Protein AF-A0A178VTX3-F1 (afdb_monomer)

InterPro domains:
  IPR007145 Microtubule-associated protein, MAP65/Ase1/PRC1 [PTHR19321] (1-91)

Sequence (126 aa):
MVDVLTTKVKAWEKERGVPFLCDKQPLLQTLEDDIVIRAQREEEKRQFREQKRLQGQLATEKEAKYGSKSAKKKPLGQSLNTDNVTKTPIGRRIGNTPGRSVTSGGKDYRGNAVIPLNYVALQKDD

Secondary structure (DSSP, 8-state):
-HHHHHHHHHHHHHHHTS--EETTEEHHHHHHHHHHHHHHHHHHHHHHHHHHHHHHHHHHHHHHHHS-----------------------------------------------------PPPPP-

Solvent-accessible surface area (backbone atoms only — not comparable to full-atom values): 8651 Å² total; per-residue (Å²): 108,68,65,60,51,49,53,51,50,53,52,52,26,66,76,68,74,47,85,57,63,52,98,89,37,51,46,67,56,58,54,53,51,50,53,50,54,51,52,51,58,51,48,53,54,50,51,54,52,50,54,50,49,53,54,49,51,55,49,52,52,48,42,74,74,70,44,80,73,71,72,80,74,73,95,80,73,92,71,93,75,83,88,80,92,76,87,77,76,91,72,86,86,77,85,80,82,82,85,79,94,75,91,77,89,83,89,82,85,88,73,83,86,75,75,88,84,81,81,79,82,78,83,79,87,132

pLDDT: mean 73.82, std 22.27, range [39.75, 98.0]

Mean predicted aligned error: 19.09 Å

Foldseek 3Di:
DLVVVLVVQVVVCVVVVHADDDPNHRVNVVSVVVVVVVVVVVVVVVVVVVVVVVVVVVVVVCCVVPNPPPPPPDDDDDDDDDDDDDDDPPDDDPDDDDDDDDDDDDDDDDDDPDDDDDDPDDDDDD

Organism: Arabidopsis thaliana (NCBI:txid3702)

Radius of gyration: 30.11 Å; Cα contacts (8 Å, |Δi|>4): 20; chains: 1; bounding box: 76×51×81 Å

Structure (mmCIF, N/CA/C/O backbone):
data_AF-A0A178VTX3-F1
#
_entry.id   AF-A0A178VTX3-F1
#
loop_
_atom_site.group_PDB
_atom_site.id
_atom_site.type_symbol
_atom_site.label_atom_id
_atom_site.label_alt_id
_atom_site.label_comp_id
_atom_site.label_asym_id
_atom_site.label_entity_id
_atom_site.label_seq_id
_atom_site.pdbx_PDB_ins_code
_atom_site.Cartn_x
_atom_site.Cartn_y
_atom_site.Cartn_z
_atom_site.occupancy
_atom_site.B_iso_or_equiv
_atom_site.auth_seq_id
_atom_site.auth_comp_id
_atom_site.auth_asym_id
_atom_site.auth_atom_id
_atom_site.pdbx_PDB_model_num
ATOM 1 N N . MET A 1 1 ? -13.125 -1.990 -1.322 1.00 87.25 1 MET A N 1
ATOM 2 C CA . MET A 1 1 ? -13.270 -2.908 -0.158 1.00 87.25 1 MET A C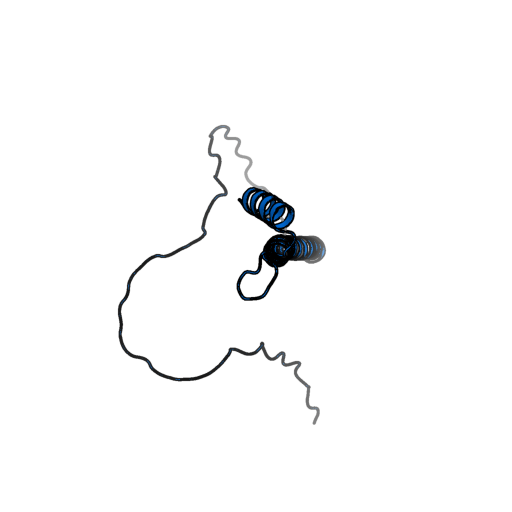A 1
ATOM 3 C C . MET A 1 1 ? -12.536 -2.357 1.054 1.00 87.25 1 MET A C 1
ATOM 5 O O . MET A 1 1 ? -13.173 -2.217 2.088 1.00 87.25 1 MET A O 1
ATOM 9 N N . VAL A 1 2 ? -11.250 -2.002 0.917 1.00 91.88 2 VAL A N 1
ATOM 10 C CA . VAL A 1 2 ? -10.470 -1.343 1.982 1.00 91.88 2 VAL A CA 1
ATOM 11 C C . VAL A 1 2 ? -11.149 -0.055 2.449 1.00 91.88 2 VAL A C 1
ATOM 13 O O . VAL A 1 2 ? -11.372 0.095 3.639 1.00 91.88 2 VAL A O 1
ATOM 16 N N . ASP A 1 3 ? -11.637 0.778 1.527 1.00 92.81 3 ASP A N 1
ATOM 17 C CA . ASP A 1 3 ? -12.311 2.044 1.867 1.00 92.81 3 ASP A CA 1
ATOM 18 C C . ASP A 1 3 ? -13.523 1.847 2.786 1.00 92.81 3 ASP A C 1
ATOM 20 O O . ASP A 1 3 ? -13.699 2.571 3.759 1.00 92.81 3 ASP A O 1
ATOM 24 N N . VAL A 1 4 ? -14.326 0.808 2.529 1.00 96.56 4 VAL A N 1
ATOM 25 C CA . VAL A 1 4 ? -15.501 0.474 3.348 1.00 96.56 4 VAL A CA 1
ATOM 26 C C . VAL A 1 4 ? -15.084 0.052 4.757 1.00 96.56 4 VAL A C 1
ATOM 28 O O . VAL A 1 4 ? -15.738 0.435 5.727 1.00 96.56 4 VAL A O 1
ATOM 31 N N . LEU A 1 5 ? -14.008 -0.732 4.881 1.00 95.44 5 LEU A N 1
ATOM 32 C CA . LEU A 1 5 ? -13.462 -1.128 6.180 1.00 95.44 5 LEU A CA 1
ATOM 33 C C . LEU A 1 5 ? -12.924 0.093 6.927 1.00 95.44 5 LEU A C 1
ATOM 35 O O . LEU A 1 5 ? -13.308 0.308 8.072 1.00 95.44 5 LEU A O 1
ATOM 39 N N . THR A 1 6 ? -12.139 0.937 6.261 1.00 95.75 6 THR A N 1
ATOM 40 C CA . THR A 1 6 ? -11.604 2.183 6.817 1.00 95.75 6 THR A CA 1
ATOM 41 C C . THR A 1 6 ? -12.720 3.088 7.337 1.00 95.75 6 THR A C 1
ATOM 43 O O . THR A 1 6 ? -12.639 3.578 8.461 1.00 95.75 6 THR A O 1
ATOM 46 N N . THR A 1 7 ? -13.799 3.282 6.572 1.00 97.06 7 THR A N 1
ATOM 47 C CA . THR A 1 7 ? -14.944 4.098 7.008 1.00 97.06 7 THR A CA 1
ATOM 48 C C . THR A 1 7 ? -15.636 3.504 8.233 1.00 97.06 7 THR A C 1
ATOM 50 O O . THR A 1 7 ? -15.933 4.235 9.177 1.00 97.06 7 THR A O 1
ATOM 53 N N . LYS A 1 8 ? -15.874 2.187 8.251 1.00 97.38 8 LYS A N 1
ATOM 54 C CA . LYS A 1 8 ? -16.529 1.512 9.382 1.00 97.38 8 LYS A CA 1
ATOM 55 C C . LYS A 1 8 ? -15.688 1.567 10.653 1.00 97.38 8 LYS A C 1
ATOM 57 O O . LYS A 1 8 ? -16.227 1.864 11.715 1.00 97.38 8 LYS A O 1
ATOM 62 N N . VAL A 1 9 ? -14.385 1.317 10.541 1.00 96.56 9 VAL A N 1
ATOM 63 C CA . VAL A 1 9 ? -13.457 1.372 11.676 1.00 96.56 9 VAL A CA 1
ATOM 64 C C . VAL A 1 9 ? -13.384 2.793 12.229 1.00 96.56 9 VAL A C 1
ATOM 66 O O . VAL A 1 9 ? -13.565 2.974 13.427 1.00 96.56 9 VAL A O 1
ATOM 69 N N . LYS A 1 10 ? -13.254 3.812 11.369 1.00 96.69 10 LYS A N 1
ATOM 70 C CA . LYS A 1 10 ? -13.251 5.221 11.801 1.00 96.69 10 LYS A CA 1
ATOM 71 C C . LYS A 1 10 ? -14.533 5.622 12.532 1.00 96.69 10 LYS A C 1
ATOM 73 O O . LYS A 1 10 ? -14.467 6.335 13.529 1.00 96.69 10 LYS A O 1
ATOM 78 N N . ALA A 1 11 ? -15.696 5.182 12.046 1.00 97.75 11 ALA A N 1
ATOM 79 C CA . ALA A 1 11 ? -16.966 5.440 12.723 1.00 97.75 11 ALA A CA 1
ATOM 80 C C . ALA A 1 11 ? -16.997 4.781 14.113 1.00 97.75 11 ALA A C 1
ATOM 82 O O . ALA A 1 11 ? -17.311 5.438 15.101 1.00 97.75 11 ALA A O 1
ATOM 83 N N . TRP A 1 12 ? -16.582 3.518 14.194 1.00 97.81 12 TRP A N 1
ATOM 84 C CA . TRP A 1 12 ? -16.548 2.758 15.440 1.00 97.81 12 TRP A CA 1
ATOM 85 C C . TRP A 1 12 ? -15.580 3.346 16.481 1.00 97.81 12 TRP A C 1
ATOM 87 O O . TRP A 1 12 ? -15.937 3.481 17.651 1.00 97.81 12 TRP A O 1
ATOM 97 N N . GLU A 1 13 ? -14.370 3.735 16.069 1.00 96.94 13 GLU A N 1
ATOM 98 C CA . GLU A 1 13 ? -13.373 4.350 16.959 1.00 96.94 13 GLU A CA 1
ATOM 99 C C . GLU A 1 13 ? -13.852 5.705 17.478 1.00 96.94 13 GLU A C 1
ATOM 101 O O . GLU A 1 13 ? -13.675 6.017 18.655 1.00 96.94 13 GLU A O 1
ATOM 106 N N . LYS A 1 14 ? -14.521 6.493 16.626 1.00 97.06 14 LYS A N 1
ATOM 107 C CA . LYS A 1 14 ? -15.109 7.780 17.013 1.00 97.06 14 LYS A CA 1
ATOM 108 C C . LYS A 1 14 ? -16.216 7.618 18.053 1.00 97.06 14 LYS A C 1
ATOM 110 O O . LYS A 1 14 ? -16.305 8.433 18.965 1.00 97.06 14 LYS A O 1
ATOM 115 N N . GLU A 1 15 ? -17.053 6.592 17.921 1.00 97.62 15 GLU A N 1
ATOM 116 C CA . GLU A 1 15 ? -18.139 6.318 18.869 1.00 97.62 15 GLU A CA 1
ATOM 117 C C . GLU A 1 15 ? -17.627 5.873 20.243 1.00 97.62 15 GLU A C 1
ATOM 119 O O . GLU A 1 15 ? -18.227 6.211 21.261 1.00 97.62 15 GLU A O 1
ATOM 124 N N . ARG A 1 16 ? -16.522 5.120 20.290 1.00 96.56 16 ARG A N 1
ATOM 125 C CA . ARG A 1 16 ? -16.008 4.537 21.541 1.00 96.56 16 ARG A CA 1
ATOM 126 C C . ARG A 1 16 ? -14.846 5.296 22.167 1.00 96.56 16 ARG A C 1
ATOM 128 O O . ARG A 1 16 ? -14.540 5.061 23.332 1.00 96.56 16 ARG A O 1
ATOM 135 N N . GLY A 1 17 ? -14.182 6.164 21.408 1.00 96.06 17 GLY A N 1
ATOM 136 C CA . GLY A 1 17 ? -12.999 6.897 21.855 1.00 96.06 17 GLY A CA 1
ATOM 137 C C . GLY A 1 17 ? -11.766 6.017 22.077 1.00 96.06 17 GLY A C 1
ATOM 138 O O . GLY A 1 17 ? -10.830 6.450 22.744 1.00 96.06 17 GLY A O 1
ATOM 139 N N . VAL A 1 18 ? -11.754 4.789 21.547 1.00 95.56 18 VAL A N 1
ATOM 140 C CA . VAL A 1 18 ? -10.622 3.857 21.655 1.00 95.56 18 VAL A CA 1
ATOM 141 C C . VAL A 1 18 ? -10.239 3.306 20.280 1.00 95.56 18 VAL A C 1
ATOM 143 O O . VAL A 1 18 ? -11.134 3.088 19.460 1.00 95.56 18 VAL A O 1
ATOM 146 N N . PRO A 1 19 ? -8.942 3.044 20.022 1.00 94.94 19 PRO A N 1
ATOM 147 C CA . PRO A 1 19 ? -8.498 2.427 18.777 1.00 94.94 19 PRO A CA 1
ATOM 148 C C . PRO A 1 19 ? -9.059 1.014 18.598 1.00 94.94 19 PRO A C 1
ATOM 150 O O . PRO A 1 19 ? -9.114 0.223 19.544 1.00 94.94 19 PRO A O 1
ATOM 153 N N . PHE A 1 20 ? -9.418 0.668 17.367 1.00 95.94 20 PHE A N 1
ATOM 154 C CA . PHE A 1 20 ? -9.797 -0.682 16.990 1.00 95.94 20 PHE A CA 1
ATOM 155 C C . PHE A 1 20 ? -8.530 -1.497 16.732 1.00 95.94 20 PHE A C 1
ATOM 157 O O . PHE A 1 20 ? -7.829 -1.303 15.734 1.00 95.94 20 PHE A O 1
ATOM 164 N N . LEU A 1 21 ? -8.238 -2.427 17.639 1.00 96.00 21 LEU A N 1
ATOM 165 C CA . LEU A 1 21 ? -7.063 -3.285 17.553 1.00 96.00 21 LEU A CA 1
ATOM 166 C C . LEU A 1 21 ? -7.424 -4.643 16.938 1.00 96.00 21 LEU A C 1
ATOM 168 O O . LEU A 1 21 ? -8.303 -5.342 17.438 1.00 96.00 21 LEU A O 1
ATOM 172 N N . CYS A 1 22 ? -6.697 -5.040 15.896 1.00 93.25 22 CYS A N 1
ATOM 173 C CA . CYS A 1 22 ? -6.657 -6.402 15.368 1.00 93.25 22 CYS A CA 1
ATOM 174 C C . CYS A 1 22 ? -5.253 -6.955 15.614 1.00 93.25 22 CYS A C 1
ATOM 176 O O . CYS A 1 22 ? -4.274 -6.273 15.330 1.00 93.25 22 CYS A O 1
ATOM 178 N N . ASP A 1 23 ? -5.131 -8.144 16.208 1.00 93.31 23 ASP A N 1
ATOM 179 C CA . ASP A 1 23 ? -3.825 -8.744 16.533 1.00 93.31 23 ASP A CA 1
ATOM 180 C C . ASP A 1 23 ? -2.883 -7.804 17.309 1.00 93.31 23 ASP A C 1
ATOM 182 O O . ASP A 1 23 ? -1.664 -7.821 17.150 1.00 93.31 23 ASP A O 1
ATOM 186 N N . LYS A 1 24 ? -3.467 -6.988 18.200 1.00 92.94 24 LYS A N 1
ATOM 187 C CA . LYS A 1 24 ? -2.774 -5.978 19.024 1.00 92.94 24 LYS A CA 1
ATOM 188 C C . LYS A 1 24 ? -2.193 -4.790 18.235 1.00 92.94 24 LYS A C 1
ATOM 190 O O . LYS A 1 24 ? -1.396 -4.039 18.791 1.00 92.94 24 LYS A O 1
ATOM 195 N N . GLN A 1 25 ? -2.592 -4.593 16.982 1.00 93.81 25 GLN A N 1
ATOM 196 C CA . GLN A 1 25 ? -2.200 -3.466 16.128 1.00 93.81 25 GLN A CA 1
ATOM 197 C C . GLN A 1 25 ? -3.451 -2.688 15.676 1.00 93.81 25 GLN A C 1
ATOM 199 O O . GLN A 1 25 ? -4.500 -3.305 15.477 1.00 93.81 25 GLN A O 1
ATOM 204 N N . PRO A 1 26 ? -3.398 -1.354 15.506 1.00 95.81 26 PRO A N 1
ATOM 205 C CA . PRO A 1 26 ? -4.520 -0.598 14.954 1.00 95.81 26 PRO A CA 1
ATOM 206 C C . PRO A 1 26 ? -4.864 -1.084 13.546 1.00 95.81 26 PRO A C 1
ATOM 208 O O . PRO A 1 26 ? -4.018 -1.060 12.653 1.00 95.81 26 PRO A O 1
ATOM 211 N N . LEU A 1 27 ? -6.115 -1.491 13.322 1.00 95.62 27 LEU A N 1
ATOM 212 C CA . LEU A 1 27 ? -6.523 -2.033 12.022 1.00 95.62 27 LEU A CA 1
ATOM 213 C C . LEU A 1 27 ? -6.356 -1.006 10.892 1.00 95.62 27 LEU A C 1
ATOM 215 O O . LEU A 1 27 ? -6.016 -1.382 9.774 1.00 95.62 27 LEU A O 1
ATOM 219 N N . LEU A 1 28 ? -6.561 0.286 11.177 1.00 95.25 28 LEU A N 1
ATOM 220 C CA . LEU A 1 28 ? -6.338 1.356 10.200 1.00 95.25 28 LEU A CA 1
ATOM 221 C C . LEU A 1 28 ? -4.898 1.369 9.674 1.00 95.25 28 LEU A C 1
ATOM 223 O O . LEU A 1 28 ? -4.710 1.460 8.464 1.00 95.25 28 LEU A O 1
ATOM 227 N N . GLN A 1 29 ? -3.913 1.189 10.558 1.00 94.62 29 GLN A N 1
ATOM 228 C CA . GLN A 1 29 ? -2.502 1.122 10.177 1.00 94.62 29 GLN A CA 1
ATOM 229 C C . GLN A 1 29 ? -2.255 -0.053 9.230 1.00 94.62 29 GLN A C 1
ATOM 231 O O . GLN A 1 29 ? -1.693 0.115 8.155 1.00 94.62 29 GLN A O 1
ATOM 236 N N . THR A 1 30 ? -2.748 -1.242 9.586 1.00 94.06 30 THR A N 1
ATOM 237 C CA . THR A 1 30 ? -2.569 -2.444 8.762 1.00 94.06 30 THR A CA 1
ATOM 238 C C . THR A 1 30 ? -3.194 -2.296 7.371 1.00 94.06 30 THR A C 1
ATOM 240 O O . THR A 1 30 ? -2.645 -2.792 6.387 1.00 94.06 30 THR A O 1
ATOM 243 N N . LEU A 1 31 ? -4.338 -1.612 7.266 1.00 94.94 31 LEU A N 1
ATOM 244 C CA . LEU A 1 31 ? -4.983 -1.333 5.981 1.00 94.94 31 LEU A CA 1
ATOM 245 C C . LEU A 1 31 ? -4.178 -0.339 5.130 1.00 94.94 31 LEU A C 1
ATOM 247 O O . LEU A 1 31 ? -4.093 -0.519 3.915 1.00 94.94 31 LEU A O 1
ATOM 251 N N . GLU A 1 32 ? -3.595 0.690 5.746 1.00 94.19 32 GLU A N 1
ATOM 252 C CA . GLU A 1 32 ? -2.722 1.655 5.066 1.00 94.19 32 GLU A CA 1
ATOM 253 C C . GLU A 1 32 ? -1.439 0.985 4.559 1.00 94.19 32 GLU A C 1
ATOM 255 O O . GLU A 1 32 ? -1.084 1.142 3.387 1.00 94.19 32 GLU A O 1
ATOM 260 N N . ASP A 1 33 ? -0.805 0.158 5.390 1.00 94.69 33 ASP A N 1
ATOM 261 C CA . ASP A 1 33 ? 0.406 -0.582 5.031 1.00 94.69 33 ASP A CA 1
ATOM 262 C C . ASP A 1 33 ? 0.169 -1.504 3.824 1.00 94.69 33 ASP A C 1
ATOM 264 O O . ASP A 1 33 ? 0.987 -1.571 2.905 1.00 94.69 33 ASP A O 1
ATOM 268 N N . ASP A 1 34 ? -0.974 -2.190 3.771 1.00 93.94 34 ASP A N 1
ATOM 269 C CA . ASP A 1 34 ? -1.322 -3.073 2.657 1.00 93.94 34 ASP A CA 1
ATOM 270 C C . ASP A 1 34 ? -1.569 -2.304 1.343 1.00 93.94 34 ASP A C 1
ATOM 272 O O . ASP A 1 34 ? -1.157 -2.765 0.275 1.00 93.94 34 ASP A O 1
ATOM 276 N N . ILE A 1 35 ? -2.157 -1.100 1.392 1.00 95.12 35 ILE A N 1
ATOM 277 C CA . ILE A 1 35 ? -2.256 -0.219 0.213 1.00 95.12 35 ILE A CA 1
ATOM 278 C C . ILE A 1 35 ? -0.854 0.122 -0.307 1.00 95.12 35 ILE A C 1
ATOM 280 O O . ILE A 1 35 ? -0.591 -0.008 -1.507 1.00 95.12 35 ILE A O 1
ATOM 284 N N . VAL A 1 36 ? 0.051 0.517 0.591 1.00 96.44 36 VAL A N 1
ATOM 285 C CA . VAL A 1 36 ? 1.428 0.887 0.240 1.00 96.44 36 VAL A CA 1
ATOM 286 C C . VAL A 1 36 ? 2.183 -0.306 -0.345 1.00 96.44 36 VAL A C 1
ATOM 288 O O . VAL A 1 36 ? 2.786 -0.184 -1.410 1.00 96.44 36 VAL A O 1
ATOM 291 N N . ILE A 1 37 ? 2.106 -1.483 0.282 1.00 96.44 37 ILE A N 1
ATOM 292 C CA . ILE A 1 37 ? 2.778 -2.705 -0.192 1.00 96.44 37 ILE A CA 1
ATOM 293 C C . ILE A 1 37 ? 2.284 -3.105 -1.587 1.00 96.44 37 ILE A C 1
ATOM 295 O O . ILE A 1 37 ? 3.078 -3.532 -2.434 1.00 96.44 37 ILE A O 1
ATOM 299 N N . ARG A 1 38 ? 0.981 -2.971 -1.859 1.00 95.75 38 ARG A N 1
ATOM 300 C CA . ARG A 1 38 ? 0.424 -3.245 -3.191 1.00 95.75 38 ARG A CA 1
ATOM 301 C C . ARG A 1 38 ? 0.957 -2.266 -4.230 1.00 95.75 38 ARG A C 1
ATOM 303 O O . ARG A 1 38 ? 1.430 -2.717 -5.272 1.00 95.75 38 ARG A O 1
ATOM 310 N N . ALA A 1 39 ? 0.934 -0.968 -3.933 1.00 96.31 39 ALA A N 1
ATOM 311 C CA . ALA A 1 39 ? 1.446 0.064 -4.831 1.00 96.31 39 ALA A CA 1
ATOM 312 C C . ALA A 1 39 ? 2.944 -0.130 -5.116 1.00 96.31 39 ALA A C 1
ATOM 314 O O . ALA A 1 39 ? 3.367 -0.111 -6.271 1.00 96.31 39 ALA A O 1
ATOM 315 N N . GLN A 1 40 ? 3.733 -0.423 -4.082 1.00 97.31 40 GLN A N 1
ATOM 316 C CA . GLN A 1 40 ? 5.163 -0.692 -4.208 1.00 97.31 40 GLN A CA 1
ATOM 317 C C . GLN A 1 40 ? 5.437 -1.888 -5.128 1.00 97.31 40 GLN A C 1
ATOM 319 O O . GLN A 1 40 ? 6.262 -1.808 -6.037 1.00 97.31 40 GLN A O 1
ATOM 324 N N . ARG A 1 41 ? 4.692 -2.987 -4.963 1.00 97.19 41 ARG A N 1
ATOM 325 C CA . ARG A 1 41 ? 4.808 -4.173 -5.826 1.00 97.19 41 ARG A CA 1
ATOM 326 C C . ARG A 1 41 ? 4.456 -3.873 -7.286 1.00 97.19 41 ARG A C 1
ATOM 328 O O . ARG A 1 41 ? 5.001 -4.495 -8.202 1.00 97.19 41 ARG A O 1
ATOM 335 N N . GLU A 1 42 ? 3.497 -2.987 -7.524 1.00 97.12 42 GLU A N 1
ATOM 336 C CA . GLU A 1 42 ? 3.131 -2.552 -8.873 1.00 97.12 42 GLU A CA 1
ATOM 337 C C . GLU A 1 42 ? 4.214 -1.666 -9.494 1.00 97.12 42 GLU A C 1
ATOM 339 O O . GLU A 1 42 ? 4.566 -1.870 -10.661 1.00 97.12 42 GLU A O 1
ATOM 344 N N . GLU A 1 43 ? 4.807 -0.768 -8.710 1.00 97.25 43 GLU A N 1
ATOM 345 C CA . GLU A 1 43 ? 5.904 0.084 -9.162 1.00 97.25 43 GLU A CA 1
ATOM 346 C C . GLU A 1 43 ? 7.165 -0.731 -9.471 1.00 97.25 43 GLU A C 1
ATOM 348 O O . GLU A 1 43 ? 7.765 -0.558 -10.527 1.00 97.25 43 GLU A O 1
ATOM 353 N N . GLU A 1 44 ? 7.521 -1.713 -8.644 1.00 97.06 44 GLU A N 1
ATOM 354 C CA . GLU A 1 44 ? 8.641 -2.623 -8.925 1.00 97.06 44 GLU A CA 1
ATOM 355 C C . GLU A 1 44 ? 8.452 -3.369 -10.255 1.00 97.06 44 GLU A C 1
ATOM 357 O O . GLU A 1 44 ? 9.375 -3.491 -11.068 1.00 97.06 44 GLU A O 1
ATOM 362 N N . LYS A 1 45 ? 7.223 -3.819 -10.545 1.00 97.12 45 LYS A N 1
ATOM 363 C CA . LYS A 1 45 ? 6.892 -4.424 -11.845 1.00 97.12 45 LYS A CA 1
ATOM 364 C C . LYS A 1 45 ? 7.016 -3.424 -12.991 1.00 97.12 45 LYS A C 1
ATOM 366 O O . LYS A 1 45 ? 7.424 -3.816 -14.087 1.00 97.12 45 LYS A O 1
ATOM 371 N N . ARG A 1 46 ? 6.627 -2.166 -12.781 1.00 97.50 46 ARG A N 1
ATOM 372 C CA . ARG A 1 46 ? 6.762 -1.093 -13.773 1.00 97.50 46 ARG A CA 1
ATOM 373 C C . ARG A 1 46 ? 8.236 -0.810 -14.065 1.00 97.50 46 ARG A C 1
ATOM 375 O O . ARG A 1 46 ? 8.624 -0.828 -15.234 1.00 97.50 46 ARG A O 1
ATOM 382 N N . GLN A 1 47 ? 9.059 -0.676 -13.030 1.00 98.00 47 GLN A N 1
ATOM 383 C CA . GLN A 1 47 ? 10.501 -0.461 -13.147 1.00 98.00 47 GLN A CA 1
ATOM 384 C C . GLN A 1 47 ? 11.200 -1.610 -13.875 1.00 98.00 47 GLN A C 1
ATOM 386 O O . GLN A 1 47 ? 12.001 -1.374 -14.778 1.00 98.00 47 GLN A O 1
ATOM 391 N N . PHE A 1 48 ? 10.845 -2.864 -13.579 1.00 97.19 48 PHE A N 1
ATOM 392 C CA . PHE A 1 48 ? 11.413 -4.013 -14.289 1.00 97.19 48 PHE A CA 1
ATOM 393 C C . PHE A 1 48 ? 11.123 -3.973 -15.800 1.00 97.19 48 PHE A C 1
ATOM 395 O O . PHE A 1 48 ? 11.996 -4.252 -16.628 1.00 97.19 48 PHE A O 1
ATOM 402 N N . ARG A 1 49 ? 9.897 -3.596 -16.187 1.00 97.06 49 ARG A N 1
ATOM 403 C CA . ARG A 1 49 ? 9.528 -3.437 -17.605 1.00 97.06 49 ARG A CA 1
ATOM 404 C C . ARG A 1 49 ? 10.304 -2.301 -18.259 1.00 97.06 49 ARG A C 1
ATOM 406 O O . ARG A 1 49 ? 10.738 -2.446 -19.399 1.00 97.06 49 ARG A O 1
ATOM 413 N N . GLU A 1 50 ? 10.495 -1.195 -17.550 1.00 97.06 50 GLU A N 1
ATOM 414 C CA . GLU A 1 50 ? 11.278 -0.067 -18.042 1.00 97.06 50 GLU A CA 1
ATOM 415 C C . GLU A 1 50 ? 12.752 -0.434 -18.240 1.00 97.06 50 GLU A C 1
ATOM 417 O O . GLU A 1 50 ? 13.313 -0.167 -19.303 1.00 97.06 50 GLU A O 1
ATOM 422 N N . GLN A 1 51 ? 13.355 -1.147 -17.290 1.00 96.81 51 GLN A N 1
ATOM 423 C CA . GLN A 1 51 ? 14.723 -1.641 -17.422 1.00 96.81 51 GLN A CA 1
ATOM 424 C C . GLN A 1 51 ? 14.873 -2.549 -18.652 1.00 96.81 51 GLN A C 1
ATOM 426 O O . GLN A 1 51 ? 15.830 -2.420 -19.419 1.00 96.81 51 GLN A O 1
ATOM 431 N N . LYS A 1 52 ? 13.902 -3.439 -18.894 1.00 95.75 52 LYS A N 1
ATOM 432 C CA . LYS A 1 52 ? 13.882 -4.290 -20.093 1.00 95.75 52 LYS A CA 1
ATOM 433 C C . LYS A 1 52 ? 13.695 -3.493 -21.382 1.00 95.75 52 LYS A C 1
ATOM 435 O O . LYS A 1 52 ? 14.340 -3.816 -22.379 1.00 95.75 52 LYS A O 1
ATOM 440 N N . ARG A 1 53 ? 12.876 -2.437 -21.367 1.00 96.31 53 ARG A N 1
ATOM 441 C CA . ARG A 1 53 ? 12.718 -1.516 -22.502 1.00 96.31 53 ARG A CA 1
ATOM 442 C C . ARG A 1 53 ? 14.044 -0.838 -22.849 1.00 96.31 53 ARG A C 1
ATOM 444 O O . ARG A 1 53 ? 14.422 -0.833 -24.017 1.00 96.31 53 ARG A O 1
ATOM 451 N N . LEU A 1 54 ? 14.760 -0.318 -21.852 1.00 95.62 54 LEU A N 1
ATOM 452 C CA . LEU A 1 54 ? 16.062 0.328 -22.046 1.00 95.62 54 LEU A CA 1
ATOM 453 C C . LEU A 1 54 ? 17.115 -0.663 -22.561 1.00 95.62 54 LEU A C 1
ATOM 455 O O . LEU A 1 54 ? 17.821 -0.368 -23.522 1.00 95.62 54 LEU A O 1
ATOM 459 N N . GLN A 1 55 ? 17.169 -1.873 -21.993 1.00 94.56 55 GLN A N 1
ATOM 460 C CA . GLN A 1 55 ? 18.054 -2.936 -22.481 1.00 94.56 55 GLN A CA 1
ATOM 461 C C . GLN A 1 55 ? 17.766 -3.290 -23.949 1.00 94.56 55 GLN A C 1
ATOM 463 O O . GLN A 1 55 ? 18.702 -3.461 -24.729 1.00 94.56 55 GLN A O 1
ATOM 468 N N . GLY A 1 56 ? 16.489 -3.374 -24.333 1.00 92.62 56 GLY A N 1
ATOM 469 C CA . GLY A 1 56 ? 16.080 -3.633 -25.714 1.00 92.62 56 GLY A CA 1
ATOM 470 C C . GLY A 1 56 ? 16.509 -2.526 -26.676 1.00 92.62 56 GLY A C 1
ATOM 471 O O . GLY A 1 56 ? 17.070 -2.819 -27.725 1.00 92.62 56 GLY A O 1
ATOM 472 N N . GLN A 1 57 ? 16.323 -1.259 -26.297 1.00 93.12 57 GLN A N 1
ATOM 473 C CA . GLN A 1 57 ? 16.743 -0.114 -27.115 1.00 93.12 57 GLN A CA 1
ATOM 474 C C . GLN A 1 57 ? 18.253 -0.111 -27.366 1.00 93.12 57 GLN A C 1
ATOM 476 O O . GLN A 1 57 ? 18.685 0.023 -28.509 1.00 93.12 57 GLN A O 1
ATOM 481 N N . LEU A 1 58 ? 19.050 -0.352 -26.321 1.00 91.12 58 LEU A N 1
ATOM 482 C CA . LEU A 1 58 ? 20.504 -0.469 -26.448 1.00 91.12 58 LEU A CA 1
ATOM 483 C C . LEU A 1 58 ? 20.916 -1.661 -27.323 1.00 91.12 58 LEU A C 1
ATOM 485 O O . LEU A 1 58 ? 21.903 -1.577 -28.050 1.00 91.12 58 LEU A O 1
ATOM 489 N N . ALA A 1 59 ? 20.183 -2.778 -27.267 1.00 88.50 59 ALA A N 1
ATOM 490 C CA . ALA A 1 59 ? 20.441 -3.927 -28.132 1.00 88.50 59 ALA A CA 1
ATOM 491 C C . ALA A 1 59 ? 20.164 -3.595 -29.607 1.00 88.50 59 ALA A C 1
ATOM 493 O O . ALA A 1 59 ? 21.013 -3.871 -30.452 1.00 88.50 59 ALA A O 1
ATOM 494 N N . THR A 1 60 ? 19.041 -2.935 -29.906 1.00 88.12 60 THR A N 1
ATOM 495 C CA . THR A 1 60 ? 18.716 -2.470 -31.263 1.00 88.12 60 THR A CA 1
ATOM 496 C C . THR A 1 60 ? 19.752 -1.477 -31.789 1.00 88.12 60 THR A C 1
ATOM 498 O O . THR 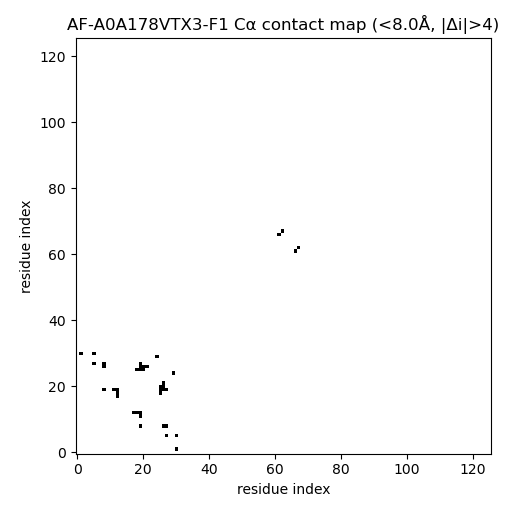A 1 60 ? 20.161 -1.581 -32.941 1.00 88.12 60 THR A O 1
ATOM 501 N N . GLU A 1 61 ? 20.224 -0.541 -30.962 1.00 87.94 61 GLU A N 1
ATOM 502 C CA . GLU A 1 61 ? 21.272 0.406 -31.359 1.00 87.94 61 GLU A CA 1
ATOM 503 C C . GLU A 1 61 ? 22.592 -0.311 -31.684 1.00 87.94 61 GLU A C 1
ATOM 505 O O . GLU A 1 61 ? 23.212 -0.058 -32.723 1.00 87.94 61 GLU A O 1
ATOM 510 N N . LYS A 1 62 ? 23.005 -1.259 -30.832 1.00 88.56 62 LYS A N 1
ATOM 511 C CA . LYS A 1 62 ? 24.200 -2.080 -31.073 1.00 88.56 62 LYS A CA 1
ATOM 512 C C . LYS A 1 62 ? 24.072 -2.904 -32.351 1.00 88.56 62 LYS A C 1
ATOM 514 O O . LYS A 1 62 ? 25.024 -2.953 -33.124 1.00 88.56 62 LYS A O 1
ATOM 519 N N . GLU A 1 63 ? 22.915 -3.512 -32.599 1.00 84.06 63 GLU A N 1
ATOM 520 C CA . GLU A 1 63 ? 22.647 -4.261 -33.830 1.00 84.06 63 GLU A CA 1
ATOM 521 C C . GLU A 1 63 ? 22.643 -3.347 -35.065 1.00 84.06 63 GLU A C 1
ATOM 523 O O . GLU A 1 63 ? 23.210 -3.701 -36.094 1.00 84.06 63 GLU A O 1
ATOM 528 N N . ALA A 1 64 ? 22.097 -2.134 -34.973 1.00 84.25 64 ALA A N 1
ATOM 529 C CA . ALA A 1 64 ? 22.110 -1.183 -36.082 1.00 84.25 64 ALA A CA 1
ATOM 530 C C . ALA A 1 64 ? 23.534 -0.741 -36.473 1.00 84.25 64 ALA A C 1
ATOM 532 O O . ALA A 1 64 ? 23.794 -0.495 -37.656 1.00 84.25 64 ALA A O 1
ATOM 533 N N . LYS A 1 65 ? 24.445 -0.642 -35.492 1.00 81.31 65 LYS A N 1
ATOM 534 C CA . LYS A 1 65 ? 25.828 -0.176 -35.681 1.00 81.31 65 LYS A CA 1
ATOM 535 C C . LYS A 1 65 ? 26.823 -1.293 -36.012 1.00 81.31 65 LYS A C 1
ATOM 537 O O . LYS A 1 65 ? 27.694 -1.087 -36.851 1.00 81.31 65 LYS A O 1
ATOM 542 N N . TYR A 1 66 ? 26.707 -2.445 -35.356 1.00 79.88 66 TYR A N 1
ATOM 543 C CA . TYR A 1 66 ? 27.671 -3.552 -35.442 1.00 79.88 66 TYR A CA 1
ATOM 544 C C . TYR A 1 66 ? 27.068 -4.851 -35.980 1.00 79.88 66 TYR A C 1
ATOM 546 O O . TYR A 1 66 ? 27.795 -5.815 -36.213 1.00 79.88 66 TYR A O 1
ATOM 554 N N . GLY A 1 67 ? 25.751 -4.906 -36.176 1.00 73.25 67 GLY A N 1
ATOM 555 C CA . GLY A 1 67 ? 25.110 -6.049 -36.801 1.00 73.25 67 GLY A CA 1
ATOM 556 C C . GLY A 1 67 ? 25.594 -6.202 -38.236 1.00 73.25 67 GLY A C 1
ATOM 557 O O . GLY A 1 67 ? 25.669 -5.238 -39.004 1.00 73.25 67 GLY A O 1
ATOM 558 N N . SER A 1 68 ? 25.903 -7.439 -38.619 1.00 69.50 68 SER A N 1
ATOM 559 C CA . SER A 1 68 ? 26.078 -7.781 -40.023 1.00 69.50 68 SER A CA 1
ATOM 560 C C . SER A 1 68 ? 24.726 -7.581 -40.695 1.00 69.50 68 SER A C 1
ATOM 562 O O . SER A 1 68 ? 23.845 -8.439 -40.618 1.00 69.50 68 SER A O 1
ATOM 564 N N . LYS A 1 69 ? 24.529 -6.425 -41.338 1.00 61.53 69 LYS A N 1
ATOM 565 C CA . LYS A 1 69 ? 23.525 -6.293 -42.390 1.00 61.53 69 LYS A CA 1
ATOM 566 C C . LYS A 1 69 ? 23.921 -7.339 -43.417 1.00 61.53 69 LYS A C 1
ATOM 568 O O . LYS A 1 69 ? 24.779 -7.059 -44.251 1.00 61.53 69 LYS A O 1
ATOM 573 N N . SER A 1 70 ? 23.374 -8.553 -43.303 1.00 53.66 70 SER A N 1
ATOM 574 C CA . SER A 1 70 ? 23.552 -9.582 -44.320 1.00 53.66 70 SER A CA 1
ATOM 575 C C . SER A 1 70 ? 23.319 -8.885 -45.652 1.00 53.66 70 SER A C 1
ATOM 577 O O . SER A 1 70 ? 22.296 -8.220 -45.850 1.00 53.66 70 SER A O 1
ATOM 579 N N . ALA A 1 71 ? 24.376 -8.855 -46.466 1.00 52.56 71 ALA A N 1
ATOM 580 C CA . ALA A 1 71 ? 24.410 -8.085 -47.690 1.00 52.56 71 ALA A CA 1
ATOM 581 C C . ALA A 1 71 ? 23.116 -8.375 -48.441 1.00 52.56 71 ALA A C 1
ATOM 583 O O . ALA A 1 71 ? 22.812 -9.544 -48.686 1.00 52.56 71 ALA A O 1
ATOM 584 N N . LYS A 1 72 ? 22.335 -7.324 -48.725 1.00 54.62 72 LYS A N 1
ATOM 585 C CA . LYS A 1 72 ? 21.097 -7.410 -49.499 1.00 54.62 72 LYS A CA 1
ATOM 586 C C . LYS A 1 72 ? 21.411 -8.216 -50.760 1.00 54.62 72 LYS A C 1
ATOM 588 O O . LYS A 1 72 ? 21.986 -7.682 -51.708 1.00 54.62 72 LYS A O 1
ATOM 593 N N . LYS A 1 73 ? 21.090 -9.513 -50.7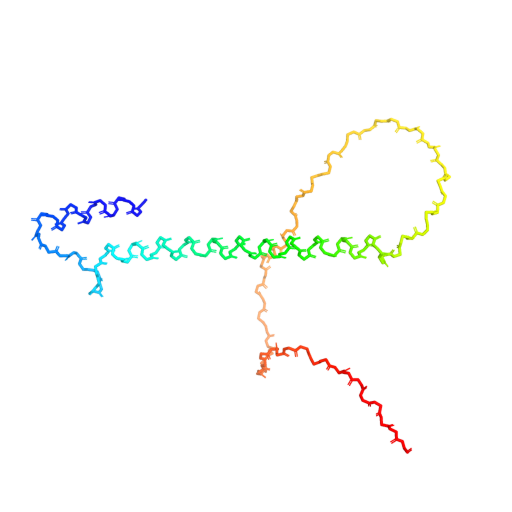70 1.00 54.31 73 LYS A N 1
ATOM 594 C CA . LYS A 1 73 ? 21.082 -10.286 -52.006 1.00 54.31 73 LYS A CA 1
ATOM 595 C C . LYS A 1 73 ? 19.975 -9.653 -52.847 1.00 54.31 73 LYS A C 1
ATOM 597 O O . LYS A 1 73 ? 18.858 -9.468 -52.375 1.00 54.31 73 LYS A O 1
ATOM 602 N N . LYS A 1 74 ? 20.392 -9.193 -54.023 1.00 52.78 74 LYS A N 1
ATOM 603 C CA . LYS A 1 74 ? 19.666 -8.448 -55.059 1.00 52.78 74 LYS A CA 1
ATOM 604 C C . LYS A 1 74 ? 18.162 -8.792 -55.118 1.00 52.78 74 LYS A C 1
ATOM 606 O O . LYS A 1 74 ? 17.839 -9.978 -55.078 1.00 52.78 74 LYS A O 1
ATOM 611 N N . PRO A 1 75 ? 17.253 -7.815 -55.303 1.00 5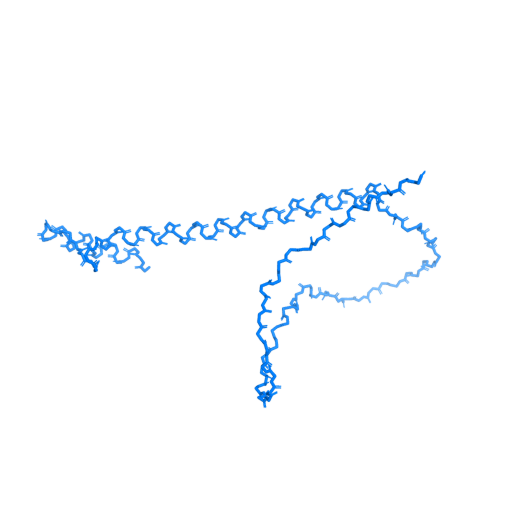0.44 75 PRO A N 1
ATOM 612 C CA . PRO A 1 75 ? 15.871 -8.122 -55.633 1.00 50.44 75 PRO A CA 1
ATOM 613 C C . PRO A 1 75 ? 15.836 -8.571 -57.097 1.00 50.44 75 PRO A C 1
ATOM 615 O O . PRO A 1 75 ? 15.946 -7.752 -58.004 1.00 50.44 75 PRO A O 1
ATOM 618 N N . LEU A 1 76 ? 15.731 -9.875 -57.337 1.00 51.69 76 LEU A N 1
ATOM 619 C CA . LEU A 1 76 ? 15.343 -10.395 -58.643 1.00 51.69 76 LEU A CA 1
ATOM 620 C C . LEU A 1 76 ? 13.991 -11.079 -58.476 1.00 51.69 76 LEU A C 1
ATOM 622 O O . LEU A 1 76 ? 13.905 -12.142 -57.868 1.00 51.69 76 LEU A O 1
ATOM 626 N N . GLY A 1 77 ? 12.951 -10.424 -58.984 1.00 44.56 77 GLY A N 1
ATOM 627 C CA . GLY A 1 77 ? 11.594 -10.959 -59.023 1.00 44.56 77 GLY A CA 1
ATOM 628 C C . GLY A 1 77 ? 10.555 -9.972 -58.515 1.00 44.56 77 GLY A C 1
ATOM 629 O O . GLY A 1 77 ? 9.944 -10.191 -57.474 1.00 44.56 77 GLY A O 1
ATOM 630 N N . GLN A 1 78 ? 10.331 -8.890 -59.261 1.00 52.91 78 GLN A N 1
ATOM 631 C CA . GLN A 1 78 ? 9.016 -8.260 -59.267 1.00 52.91 78 GLN A CA 1
ATOM 632 C C . GLN A 1 78 ? 8.011 -9.322 -59.725 1.00 52.91 78 GLN A C 1
ATOM 634 O O . GLN A 1 78 ? 8.102 -9.811 -60.847 1.00 52.91 78 GLN A O 1
ATOM 639 N N . SER A 1 79 ? 7.062 -9.678 -58.872 1.00 47.34 79 SER A N 1
ATOM 640 C CA . SER A 1 79 ? 5.808 -10.262 -59.326 1.00 47.34 79 SER A CA 1
ATOM 641 C C . SER A 1 79 ? 4.703 -9.529 -58.590 1.00 47.34 79 SER A C 1
ATOM 643 O O . SER A 1 79 ? 4.517 -9.704 -57.385 1.00 47.34 79 SER A O 1
ATOM 645 N N . LEU A 1 80 ? 4.057 -8.610 -59.311 1.00 53.47 80 LEU A N 1
ATOM 646 C CA . LEU A 1 80 ? 2.792 -8.033 -58.895 1.00 53.47 80 LEU A CA 1
ATOM 647 C C . LEU A 1 80 ? 1.795 -9.182 -58.787 1.00 53.47 80 LEU A C 1
ATOM 649 O O . LEU A 1 80 ? 1.482 -9.787 -59.802 1.00 53.47 80 LEU A O 1
ATOM 653 N N . ASN A 1 81 ? 1.291 -9.450 -57.589 1.00 45.09 81 ASN A N 1
ATOM 654 C CA . ASN A 1 81 ? -0.029 -10.039 -57.420 1.00 45.09 81 ASN A CA 1
ATOM 655 C C . ASN A 1 81 ? -0.666 -9.405 -56.186 1.00 45.09 81 ASN A C 1
ATOM 657 O O . ASN A 1 81 ? -0.218 -9.575 -55.052 1.00 45.09 81 ASN A O 1
ATOM 661 N N . THR A 1 82 ? -1.662 -8.583 -56.474 1.00 47.97 82 THR A N 1
ATOM 662 C CA . THR A 1 82 ? -2.660 -8.040 -55.567 1.00 47.97 82 THR A CA 1
ATOM 663 C C . THR A 1 82 ? -3.443 -9.155 -54.861 1.00 47.97 82 THR A C 1
ATOM 665 O O . THR A 1 82 ? -3.587 -10.260 -55.376 1.00 47.97 82 THR A O 1
ATOM 668 N N . ASP A 1 83 ? -3.979 -8.795 -53.692 1.00 46.66 83 ASP A N 1
ATOM 669 C CA . ASP A 1 83 ? -5.135 -9.405 -53.025 1.00 46.66 83 ASP A CA 1
ATOM 670 C C . ASP A 1 83 ? -4.967 -10.765 -52.335 1.00 46.66 83 ASP A C 1
ATOM 672 O O . ASP A 1 83 ? -5.255 -11.813 -52.904 1.00 46.66 83 ASP A O 1
ATOM 676 N N . ASN A 1 84 ? -4.702 -10.735 -51.020 1.00 46.31 84 ASN A N 1
ATOM 677 C CA . ASN A 1 84 ? -5.623 -11.341 -50.047 1.00 46.31 84 ASN A CA 1
ATOM 678 C C . ASN A 1 84 ? -5.266 -11.048 -48.575 1.00 46.31 84 ASN A C 1
ATOM 680 O O . ASN A 1 84 ? -4.141 -11.144 -48.096 1.00 46.31 84 ASN A O 1
ATOM 684 N N . VAL A 1 85 ? -6.322 -10.687 -47.852 1.00 51.94 85 VAL A N 1
ATOM 685 C CA . VAL A 1 85 ? -6.477 -10.638 -46.399 1.00 51.94 85 VAL A CA 1
ATOM 686 C C . VAL A 1 85 ? -5.797 -11.818 -45.700 1.00 51.94 85 VAL A C 1
ATOM 688 O O . VAL A 1 85 ? -6.207 -12.952 -45.902 1.00 51.94 85 VAL A O 1
ATOM 691 N N . THR A 1 86 ? -4.866 -11.558 -44.778 1.00 43.38 86 THR A N 1
ATOM 692 C CA . THR A 1 86 ? -4.720 -12.327 -43.526 1.00 43.38 86 THR A CA 1
ATOM 693 C C . THR A 1 86 ? -3.993 -11.463 -42.495 1.00 43.38 86 THR A C 1
ATOM 695 O O . THR A 1 86 ? -2.777 -11.298 -42.513 1.00 43.38 86 THR A O 1
ATOM 698 N N . LYS A 1 87 ? -4.769 -10.882 -41.577 1.00 47.12 87 LYS A N 1
ATOM 699 C CA . LYS A 1 87 ? -4.265 -10.309 -40.328 1.00 47.12 87 LYS A CA 1
ATOM 700 C C . LYS A 1 87 ? -3.670 -11.457 -39.512 1.00 47.12 87 LYS A C 1
ATOM 702 O O . LYS A 1 87 ? -4.423 -12.272 -38.992 1.00 47.12 87 LYS A O 1
ATOM 707 N N . THR A 1 88 ? -2.353 -11.543 -39.386 1.00 46.34 88 THR A N 1
ATOM 708 C CA . THR A 1 88 ? -1.735 -12.481 -38.441 1.00 46.34 88 THR A CA 1
ATOM 709 C C . THR A 1 88 ? -1.981 -11.955 -37.024 1.00 46.34 88 THR A C 1
ATOM 711 O O . THR A 1 88 ? -1.513 -10.855 -36.714 1.00 46.34 88 THR A O 1
ATOM 714 N N . PRO A 1 89 ? -2.703 -12.663 -36.133 1.00 47.94 89 PRO A N 1
ATOM 715 C CA . PRO A 1 89 ? -2.794 -12.229 -34.754 1.00 47.94 89 PRO A CA 1
ATOM 716 C C . PRO A 1 89 ? -1.459 -12.555 -34.084 1.00 47.94 89 PRO A C 1
ATOM 718 O O . PRO A 1 89 ? -1.159 -13.702 -33.754 1.00 47.94 89 PRO A O 1
ATOM 721 N N . ILE A 1 90 ? -0.638 -11.529 -33.875 1.00 55.41 90 ILE A N 1
ATOM 722 C CA . ILE A 1 90 ? 0.436 -11.573 -32.885 1.00 55.41 90 ILE A CA 1
ATOM 723 C C . ILE A 1 90 ? -0.248 -11.658 -31.515 1.00 55.41 90 ILE A C 1
ATOM 725 O O . ILE A 1 90 ? -0.749 -10.683 -30.962 1.00 55.41 90 ILE A O 1
ATOM 729 N N . GLY A 1 91 ? -0.391 -12.884 -31.015 1.00 47.50 91 GLY A N 1
ATOM 730 C CA . GLY A 1 91 ? -1.123 -13.147 -29.788 1.00 47.50 91 GLY A CA 1
ATOM 731 C C . GLY A 1 91 ? -1.000 -14.592 -29.319 1.00 47.50 91 GLY A C 1
ATOM 732 O O . GLY A 1 91 ? -1.627 -15.482 -29.875 1.00 47.50 91 GLY A O 1
ATOM 733 N N . ARG A 1 92 ? -0.280 -14.761 -28.202 1.00 54.38 92 ARG A N 1
ATOM 734 C CA . ARG A 1 92 ? -0.293 -15.908 -27.269 1.00 54.38 92 ARG A CA 1
ATOM 735 C C . ARG A 1 92 ? 0.421 -17.195 -27.722 1.00 54.38 92 ARG A C 1
ATOM 737 O O . ARG A 1 92 ? -0.189 -18.145 -28.194 1.00 54.38 92 ARG A O 1
ATOM 744 N N . ARG A 1 93 ? 1.697 -17.307 -27.342 1.00 47.59 93 ARG A N 1
ATOM 745 C CA . ARG A 1 93 ? 2.259 -18.567 -26.821 1.00 47.59 93 ARG A CA 1
ATOM 746 C C . ARG A 1 93 ? 2.859 -18.313 -25.438 1.00 47.59 93 ARG A C 1
ATOM 748 O O . ARG A 1 93 ? 4.063 -18.167 -25.282 1.00 47.59 93 ARG A O 1
ATOM 755 N N . ILE A 1 94 ? 1.990 -18.240 -24.432 1.00 48.69 94 ILE A N 1
ATOM 756 C CA . ILE A 1 94 ? 2.358 -18.664 -23.080 1.00 48.69 94 ILE A CA 1
ATOM 757 C C . ILE A 1 94 ? 1.999 -20.149 -23.051 1.00 48.69 94 ILE A C 1
ATOM 759 O O . ILE A 1 94 ? 0.824 -20.508 -23.056 1.00 48.69 94 ILE A O 1
ATOM 763 N N . GLY A 1 95 ? 3.008 -21.009 -23.155 1.00 43.78 95 GLY A N 1
ATOM 764 C CA . GLY A 1 95 ? 2.838 -22.449 -23.016 1.00 43.78 95 GLY A CA 1
ATOM 765 C C . GLY A 1 95 ? 2.725 -22.813 -21.542 1.00 43.78 9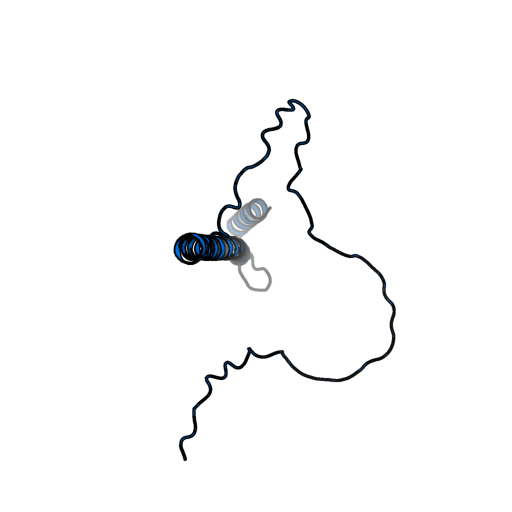5 GLY A C 1
ATOM 766 O O . GLY A 1 95 ? 3.716 -23.182 -20.926 1.00 43.78 95 GLY A O 1
ATOM 767 N N . ASN A 1 96 ? 1.525 -22.699 -20.979 1.00 47.66 96 ASN A N 1
ATOM 768 C CA . ASN A 1 96 ? 1.144 -23.468 -19.803 1.00 47.66 96 ASN A CA 1
ATOM 769 C C . ASN A 1 96 ? 0.797 -24.880 -20.292 1.00 47.66 96 ASN A C 1
ATOM 771 O O . ASN A 1 96 ? -0.222 -25.062 -20.951 1.00 47.66 96 ASN A O 1
ATOM 775 N N . THR A 1 97 ? 1.625 -25.875 -19.994 1.00 46.59 97 THR A N 1
ATOM 776 C CA . THR A 1 97 ? 1.231 -27.290 -20.075 1.00 46.59 97 THR A CA 1
ATOM 777 C C . THR A 1 97 ? 0.613 -27.710 -18.742 1.00 46.59 97 THR A C 1
ATOM 779 O O . THR A 1 97 ? 1.335 -27.722 -17.742 1.00 46.59 97 THR A O 1
ATOM 782 N N . PRO A 1 98 ? -0.685 -28.066 -18.680 1.00 46.78 98 PRO A N 1
ATOM 783 C CA . PRO A 1 98 ? -1.262 -28.713 -17.515 1.00 46.78 98 PRO A CA 1
ATOM 784 C C . PRO A 1 98 ? -1.262 -30.240 -17.691 1.00 46.78 98 PRO A C 1
ATOM 786 O O . PRO A 1 98 ? -1.800 -30.764 -18.661 1.00 46.78 98 PRO A O 1
ATOM 789 N N . GLY A 1 99 ? -0.708 -30.937 -16.695 1.00 43.12 99 GLY A N 1
ATOM 790 C CA . GLY A 1 99 ? -1.065 -32.313 -16.342 1.00 43.12 99 GLY A CA 1
ATOM 791 C C . GLY A 1 99 ? -0.296 -33.438 -17.041 1.00 43.12 99 GLY A C 1
ATOM 792 O O . GLY A 1 99 ? -0.554 -33.741 -18.197 1.00 43.12 99 GLY A O 1
ATOM 793 N N . ARG A 1 100 ? 0.539 -34.160 -16.279 1.00 45.28 100 ARG A N 1
ATOM 794 C CA . ARG A 1 100 ? 0.212 -35.531 -15.838 1.00 45.28 100 ARG A CA 1
ATOM 795 C C . ARG A 1 100 ? 1.226 -36.009 -14.797 1.00 45.28 100 ARG A C 1
ATOM 797 O O . ARG A 1 100 ? 2.416 -36.116 -15.063 1.00 45.28 100 ARG A O 1
ATOM 804 N N . SER A 1 101 ? 0.727 -36.303 -13.607 1.00 45.16 101 SER A N 1
ATOM 805 C CA . SER A 1 101 ? 1.427 -37.032 -12.558 1.00 45.16 101 SER A CA 1
ATOM 806 C C . SER A 1 101 ? 1.815 -38.419 -13.079 1.00 45.16 101 SER A C 1
ATOM 808 O O . SER A 1 101 ? 0.930 -39.202 -13.415 1.00 45.16 101 SER A O 1
ATOM 810 N N . VAL A 1 102 ? 3.109 -38.736 -13.113 1.00 42.31 102 VAL A N 1
ATOM 811 C CA . VAL A 1 102 ? 3.606 -40.114 -13.007 1.00 42.31 102 VAL A CA 1
ATOM 812 C C . VAL A 1 102 ? 4.826 -40.079 -12.097 1.00 42.31 102 VAL A C 1
ATOM 814 O O . VAL A 1 102 ? 5.874 -39.529 -12.418 1.00 42.31 102 VAL A O 1
ATOM 817 N N . THR A 1 103 ? 4.631 -40.624 -10.909 1.00 46.97 103 THR A N 1
ATOM 818 C CA . THR A 1 103 ? 5.652 -40.948 -9.924 1.00 46.97 103 THR A CA 1
ATOM 819 C C . THR A 1 103 ? 6.531 -42.090 -10.433 1.00 46.97 103 THR A C 1
ATOM 821 O O . THR A 1 103 ? 5.995 -43.164 -10.690 1.00 46.97 103 THR A O 1
ATOM 824 N N . SER A 1 104 ? 7.854 -41.914 -10.472 1.00 42.22 104 SER A N 1
ATOM 825 C CA . SER A 1 104 ? 8.804 -42.955 -10.038 1.00 42.22 104 SER A CA 1
ATOM 826 C C . SER A 1 104 ? 10.238 -42.420 -9.946 1.00 42.22 104 SER A C 1
ATOM 828 O O . SER A 1 104 ?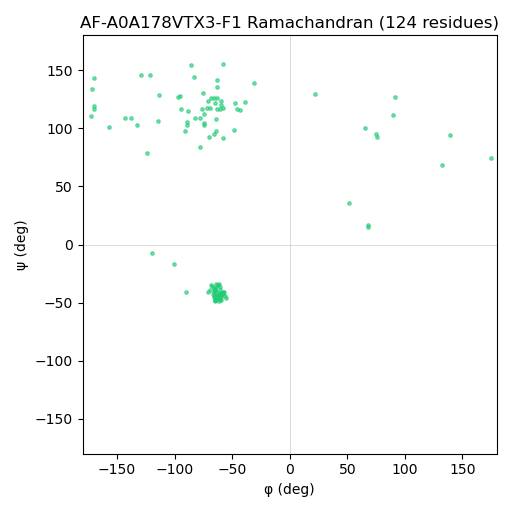 10.833 -42.069 -10.958 1.00 42.22 104 SER A O 1
ATOM 830 N N . GLY A 1 105 ? 10.779 -42.430 -8.725 1.00 40.88 105 GLY A N 1
ATOM 831 C CA . GLY A 1 105 ? 12.155 -42.846 -8.422 1.00 40.88 105 GLY A CA 1
ATOM 832 C C . GLY A 1 105 ? 13.319 -42.016 -8.968 1.00 40.88 105 GLY A C 1
ATOM 833 O O . GLY A 1 105 ? 13.770 -42.235 -10.083 1.00 40.88 105 GLY A O 1
ATOM 834 N N . GLY A 1 106 ? 13.899 -41.172 -8.113 1.00 39.75 106 GLY A N 1
ATOM 835 C CA . GLY A 1 106 ? 15.209 -40.561 -8.349 1.00 39.75 106 GLY A CA 1
ATOM 836 C C . GLY A 1 106 ? 15.555 -39.553 -7.260 1.00 39.75 106 GLY A C 1
ATOM 837 O O . GLY A 1 106 ? 15.410 -38.351 -7.449 1.00 39.75 106 GLY A O 1
ATOM 838 N N . LYS A 1 107 ? 15.919 -40.050 -6.078 1.00 46.88 107 LYS A N 1
ATOM 839 C CA . LYS A 1 107 ? 16.486 -39.247 -4.990 1.00 46.88 107 LYS A CA 1
ATOM 840 C C . LYS A 1 107 ? 17.929 -38.936 -5.372 1.00 46.88 107 LYS A C 1
ATOM 842 O O . LYS A 1 107 ? 18.598 -39.885 -5.733 1.00 46.88 107 LYS A O 1
ATOM 847 N N . ASP A 1 108 ? 18.360 -37.675 -5.293 1.00 46.62 108 ASP A N 1
ATOM 848 C CA . ASP A 1 108 ? 19.679 -37.282 -4.780 1.00 46.62 108 ASP A CA 1
ATOM 849 C C . ASP A 1 108 ? 19.773 -35.764 -4.586 1.00 46.62 108 ASP A C 1
ATOM 851 O O . ASP A 1 108 ? 19.166 -34.953 -5.283 1.00 46.62 108 ASP A O 1
ATOM 855 N N . TYR A 1 109 ? 20.472 -35.406 -3.518 1.00 45.47 109 TYR A N 1
ATOM 856 C CA . TYR A 1 109 ? 20.470 -34.111 -2.865 1.00 45.47 109 TYR A CA 1
ATOM 857 C C . TYR A 1 109 ? 21.454 -33.115 -3.498 1.00 45.47 109 TYR A C 1
ATOM 859 O O . TYR A 1 109 ? 22.545 -33.485 -3.914 1.00 45.47 109 TYR A O 1
ATOM 867 N N . ARG A 1 110 ? 21.115 -31.831 -3.308 1.00 41.25 110 ARG A N 1
ATOM 868 C CA . ARG A 1 110 ? 21.974 -30.630 -3.267 1.00 41.25 110 ARG A CA 1
ATOM 869 C C . ARG A 1 110 ? 22.203 -29.870 -4.569 1.00 41.25 110 ARG A C 1
ATOM 871 O O . ARG A 1 110 ? 22.798 -30.355 -5.517 1.00 41.25 110 ARG A O 1
ATOM 878 N N . GLY A 1 111 ? 21.918 -28.574 -4.463 1.00 43.00 111 GLY A N 1
ATOM 879 C CA . GLY A 1 111 ? 22.732 -27.551 -5.100 1.00 43.00 111 GLY A CA 1
ATOM 880 C C . GLY A 1 111 ? 21.903 -26.449 -5.720 1.00 43.00 111 GLY A C 1
ATOM 881 O O . GLY A 1 111 ? 21.514 -26.553 -6.876 1.00 43.00 111 GLY A O 1
ATOM 882 N N . ASN A 1 112 ? 21.688 -25.367 -4.967 1.00 55.91 112 ASN A N 1
ATOM 883 C CA . ASN A 1 112 ? 21.452 -24.049 -5.548 1.00 55.91 112 ASN A CA 1
ATOM 884 C C . ASN A 1 112 ? 22.446 -23.848 -6.701 1.00 55.91 112 ASN A C 1
ATOM 886 O O . ASN A 1 112 ? 23.652 -23.824 -6.455 1.00 55.91 112 ASN A O 1
ATOM 890 N N . ALA A 1 113 ? 21.967 -23.722 -7.939 1.00 50.53 113 ALA A N 1
ATOM 891 C CA . ALA A 1 113 ? 22.827 -23.408 -9.071 1.00 50.53 113 ALA A CA 1
ATOM 892 C C . ALA A 1 113 ? 23.299 -21.951 -8.943 1.00 50.53 113 ALA A C 1
ATOM 894 O O . ALA A 1 113 ? 22.619 -21.002 -9.331 1.00 50.53 113 ALA A O 1
ATOM 895 N N . VAL A 1 114 ? 24.457 -21.808 -8.303 1.00 61.38 114 VAL A N 1
ATOM 896 C CA . VAL A 1 114 ? 25.262 -20.597 -8.177 1.00 61.38 114 VAL A CA 1
ATOM 897 C C . VAL A 1 114 ? 25.892 -20.282 -9.541 1.00 61.38 114 VAL A C 1
ATOM 899 O O . VAL A 1 114 ? 26.544 -21.134 -10.129 1.00 61.38 114 VAL A O 1
ATOM 902 N N . ILE A 1 115 ? 25.615 -19.062 -10.012 1.00 61.78 115 ILE A N 1
ATOM 903 C CA . ILE A 1 115 ? 26.348 -18.146 -10.916 1.00 61.78 115 ILE A CA 1
ATOM 904 C C . ILE A 1 115 ? 27.410 -18.762 -11.867 1.00 61.78 115 ILE A C 1
ATOM 906 O O . ILE A 1 115 ? 28.346 -19.413 -11.409 1.00 61.78 115 ILE A O 1
ATOM 910 N N . PRO A 1 116 ? 27.371 -18.456 -13.183 1.00 57.12 116 PRO A N 1
ATOM 911 C CA . PRO A 1 116 ? 28.385 -18.921 -14.128 1.00 57.12 116 PRO A CA 1
ATOM 912 C C . PRO A 1 116 ? 29.770 -18.321 -13.838 1.00 57.12 116 PRO A C 1
ATOM 914 O O . PRO A 1 116 ? 29.941 -17.102 -13.788 1.00 57.12 116 PRO A O 1
ATOM 917 N N . LEU A 1 117 ? 30.765 -19.200 -13.688 1.00 60.47 117 LEU A N 1
ATOM 918 C CA . LEU A 1 117 ? 32.182 -18.855 -13.578 1.00 60.47 117 LEU A CA 1
ATOM 919 C C . LEU A 1 117 ? 32.702 -18.323 -14.918 1.00 60.47 117 LEU A C 1
ATOM 921 O O . LEU A 1 117 ? 32.718 -19.032 -15.924 1.00 60.47 117 LEU A O 1
ATOM 925 N N . ASN A 1 118 ? 33.138 -17.067 -14.915 1.00 56.03 118 ASN A N 1
ATOM 926 C CA . ASN A 1 118 ? 33.781 -16.422 -16.050 1.00 56.03 118 ASN A CA 1
ATOM 927 C C . ASN A 1 118 ? 35.297 -16.667 -15.979 1.00 56.03 118 ASN A C 1
ATOM 929 O O . ASN A 1 118 ? 35.980 -16.069 -15.148 1.00 56.03 118 ASN A O 1
ATOM 933 N N . TYR A 1 119 ? 35.817 -17.559 -16.822 1.00 60.94 119 TYR A N 1
ATOM 934 C CA . TYR A 1 119 ? 37.251 -17.829 -16.921 1.00 60.94 119 TYR A CA 1
ATOM 935 C C . TYR A 1 119 ? 37.881 -16.918 -17.979 1.00 60.94 119 TYR A C 1
ATOM 937 O O . TYR A 1 119 ? 37.855 -17.216 -19.171 1.00 60.94 119 TYR A O 1
ATOM 945 N N . VAL A 1 120 ? 38.482 -15.813 -17.538 1.00 65.81 120 VAL A N 1
ATOM 946 C CA . VAL A 1 120 ? 39.514 -15.125 -18.322 1.00 65.81 120 VAL A CA 1
ATOM 947 C C . VAL A 1 120 ? 40.777 -15.979 -18.215 1.00 65.81 120 VAL A C 1
ATOM 949 O O . VAL A 1 120 ? 41.322 -16.148 -17.126 1.00 65.81 120 VAL A O 1
ATOM 952 N N . ALA A 1 121 ? 41.193 -16.585 -19.326 1.00 65.88 121 ALA A N 1
ATOM 953 C CA . ALA A 1 121 ? 42.395 -17.405 -19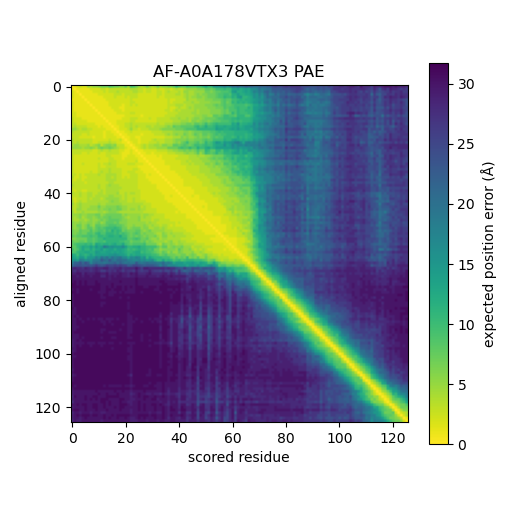.388 1.00 65.88 121 ALA A CA 1
ATOM 954 C C . ALA A 1 121 ? 43.632 -16.542 -19.093 1.00 65.88 121 ALA A C 1
ATOM 956 O O . ALA A 1 121 ? 43.945 -15.623 -19.846 1.00 65.88 121 ALA A O 1
ATOM 957 N N . LEU A 1 122 ? 44.334 -16.839 -17.999 1.00 60.72 122 LEU A N 1
ATOM 958 C CA . LEU A 1 122 ? 45.690 -16.347 -17.788 1.00 60.72 122 LEU A CA 1
ATOM 959 C C . LEU A 1 122 ? 46.626 -17.184 -18.666 1.00 60.72 122 LEU A C 1
ATOM 961 O O . LEU A 1 122 ? 46.725 -18.399 -18.483 1.00 60.72 122 LEU A O 1
ATOM 965 N N . GLN A 1 123 ? 47.286 -16.535 -19.624 1.00 57.50 123 GLN A N 1
A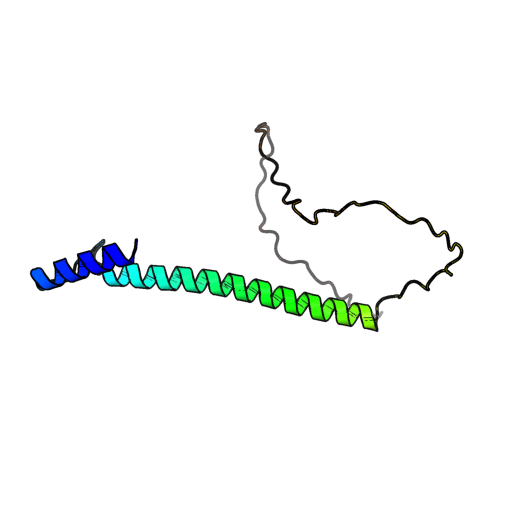TOM 966 C CA . GLN A 1 123 ? 48.441 -17.099 -20.317 1.00 57.50 123 GLN A CA 1
ATOM 967 C C . GLN A 1 123 ? 49.552 -17.319 -19.281 1.00 57.50 123 GLN A C 1
ATOM 969 O O . GLN A 1 123 ? 49.870 -16.416 -18.510 1.00 57.50 123 GLN A O 1
ATOM 974 N N . LYS A 1 124 ? 50.078 -18.545 -19.214 1.00 50.62 124 LYS A N 1
ATOM 975 C CA . LYS A 1 124 ? 51.317 -18.850 -18.497 1.00 50.62 124 LYS A CA 1
ATOM 976 C C . LYS A 1 124 ? 52.436 -18.795 -19.529 1.00 50.62 124 LYS A C 1
AT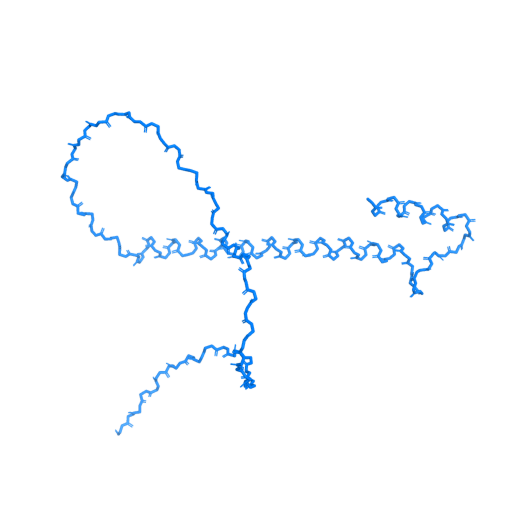OM 978 O O . LYS A 1 124 ? 52.389 -19.580 -20.473 1.00 50.62 124 LYS A O 1
ATOM 983 N N . ASP A 1 125 ? 53.369 -17.872 -19.352 1.00 56.22 125 ASP A N 1
ATOM 984 C CA . ASP A 1 125 ? 54.633 -17.862 -20.087 1.00 56.22 125 ASP A CA 1
ATOM 985 C C . ASP A 1 125 ? 55.631 -18.807 -19.388 1.00 56.22 125 ASP A C 1
ATOM 987 O O . ASP A 1 125 ? 55.593 -18.944 -18.159 1.00 56.22 125 ASP A O 1
ATOM 991 N N . ASP A 1 126 ? 56.446 -19.484 -20.200 1.00 52.81 126 ASP A N 1
ATOM 992 C CA . ASP A 1 126 ? 57.562 -20.382 -19.847 1.00 52.81 126 ASP A CA 1
ATOM 993 C C . ASP A 1 126 ? 58.884 -19.592 -19.854 1.00 52.81 126 ASP A C 1
ATOM 995 O O . ASP A 1 126 ? 59.052 -18.756 -20.778 1.00 52.81 126 ASP A O 1
#